Protein AF-A0A6L8TY56-F1 (afdb_monomer_lite)

Radius of gyration: 12.71 Å; chains: 1; bounding box: 34×25×31 Å

Structure (mmCIF, N/CA/C/O backbone):
data_AF-A0A6L8TY56-F1
#
_entry.id   AF-A0A6L8TY56-F1
#
loop_
_atom_site.group_PDB
_atom_site.id
_atom_site.type_symbol
_atom_site.label_atom_id
_atom_site.label_alt_id
_atom_site.label_comp_id
_atom_site.label_asym_id
_atom_site.label_entity_id
_atom_site.label_seq_id
_atom_site.pdbx_PDB_ins_code
_atom_site.Cartn_x
_atom_site.Cartn_y
_atom_site.Cartn_z
_atom_site.occupancy
_atom_site.B_iso_or_equiv
_atom_site.auth_seq_id
_atom_site.auth_comp_id
_atom_site.auth_asym_id
_atom_site.auth_atom_id
_atom_site.pdbx_PDB_model_num
ATOM 1 N N . ASN A 1 1 ? -8.175 6.890 1.609 1.00 63.84 1 ASN A N 1
ATOM 2 C CA . ASN A 1 1 ? -9.577 7.364 1.624 1.00 63.84 1 ASN A CA 1
ATOM 3 C C . ASN A 1 1 ? -10.434 6.162 1.334 1.00 63.84 1 ASN A C 1
ATOM 5 O O . ASN A 1 1 ? -10.248 5.582 0.275 1.00 63.84 1 ASN A O 1
ATOM 9 N N . PHE A 1 2 ? -11.306 5.784 2.257 1.00 78.81 2 PHE A N 1
ATOM 10 C CA . PHE A 1 2 ? -12.236 4.676 2.073 1.00 78.81 2 PHE A CA 1
ATOM 11 C C . PHE A 1 2 ? -13.632 5.273 2.000 1.00 78.81 2 PHE A C 1
ATOM 13 O O . PHE A 1 2 ? -14.118 5.821 2.983 1.00 78.81 2 PHE A O 1
ATOM 20 N N . VAL A 1 3 ? -14.243 5.257 0.820 1.00 81.75 3 VAL A N 1
ATOM 21 C CA . VAL A 1 3 ? -15.510 5.965 0.574 1.00 81.75 3 VAL A CA 1
ATOM 22 C C . VAL A 1 3 ? -16.646 5.194 1.227 1.00 81.75 3 VAL A C 1
ATOM 24 O O . VAL A 1 3 ? -16.747 3.993 1.003 1.00 81.75 3 VAL A O 1
ATOM 27 N N . GLU A 1 4 ? -17.455 5.831 2.067 1.00 78.12 4 GLU A N 1
ATOM 28 C CA . GLU A 1 4 ? -18.622 5.180 2.678 1.00 78.12 4 GLU A CA 1
ATOM 29 C C . GLU A 1 4 ? -19.588 4.656 1.601 1.00 78.12 4 GLU A C 1
ATOM 31 O O . GLU A 1 4 ? -19.805 5.313 0.585 1.00 78.12 4 GLU A O 1
ATOM 36 N N . GLY A 1 5 ? -20.133 3.452 1.804 1.00 82.19 5 GLY A N 1
ATOM 37 C CA . GLY A 1 5 ? -21.070 2.812 0.870 1.00 82.19 5 GLY A CA 1
ATOM 38 C C . GLY A 1 5 ? -20.444 2.018 -0.287 1.00 82.19 5 GLY A C 1
ATOM 39 O O . GLY A 1 5 ? -21.184 1.459 -1.087 1.00 82.19 5 GLY A O 1
ATOM 40 N N . LEU A 1 6 ? -19.111 1.944 -0.386 1.00 84.69 6 LEU A N 1
ATOM 41 C CA . LEU A 1 6 ? -18.418 1.053 -1.329 1.00 84.69 6 LEU A CA 1
ATOM 42 C C . LEU A 1 6 ? -17.839 -0.169 -0.610 1.00 84.69 6 LEU A C 1
ATOM 44 O O . LEU A 1 6 ? -17.065 -0.008 0.326 1.00 84.69 6 LEU A O 1
ATOM 48 N N . ASP A 1 7 ? -18.112 -1.379 -1.080 1.00 88.81 7 ASP A N 1
ATOM 49 C CA . ASP A 1 7 ? -17.542 -2.589 -0.462 1.00 88.81 7 ASP A CA 1
ATOM 50 C C . ASP A 1 7 ? -16.109 -2.863 -0.920 1.00 88.81 7 ASP A C 1
ATOM 52 O O . ASP A 1 7 ? -15.305 -3.425 -0.180 1.00 88.81 7 ASP A O 1
ATOM 56 N N . SER A 1 8 ? -15.757 -2.417 -2.123 1.00 90.19 8 SER A N 1
ATOM 57 C CA . SER A 1 8 ? -14.432 -2.619 -2.693 1.00 90.19 8 SER A CA 1
ATOM 58 C C . SER A 1 8 ? -14.076 -1.554 -3.720 1.00 90.19 8 SER A C 1
ATOM 60 O O . SER A 1 8 ? -14.943 -0.896 -4.299 1.00 90.19 8 SER A O 1
ATOM 62 N N . PHE A 1 9 ? -12.788 -1.441 -4.002 1.00 92.44 9 PHE A N 1
ATOM 63 C CA . PHE A 1 9 ? -12.215 -0.623 -5.060 1.00 92.44 9 PHE A CA 1
ATOM 64 C C . PHE A 1 9 ? -10.994 -1.340 -5.620 1.00 92.44 9 PHE A C 1
ATOM 66 O O . PHE A 1 9 ? -10.218 -1.894 -4.853 1.00 92.44 9 PHE A O 1
ATOM 73 N N . SER A 1 10 ? -10.783 -1.274 -6.930 1.00 91.31 10 SER A N 1
ATOM 74 C CA . SER A 1 10 ? -9.548 -1.741 -7.554 1.00 91.31 10 SER A CA 1
ATOM 75 C C . SER A 1 10 ? -9.128 -0.762 -8.640 1.00 91.31 10 SER A C 1
ATOM 77 O O . SER A 1 10 ? -9.950 -0.298 -9.435 1.00 91.31 10 SER A O 1
ATOM 79 N N . ALA A 1 11 ? -7.845 -0.420 -8.642 1.00 89.19 11 ALA A N 1
ATOM 80 C CA . ALA A 1 11 ? -7.204 0.388 -9.659 1.00 89.19 11 ALA A CA 1
ATOM 81 C C . ALA A 1 11 ? -5.880 -0.252 -10.071 1.00 89.19 11 ALA A C 1
ATOM 83 O O . ALA A 1 11 ? -5.100 -0.720 -9.243 1.00 89.19 11 ALA A O 1
ATOM 84 N N . GLY A 1 12 ? -5.623 -0.233 -11.375 1.00 89.94 12 GLY A N 1
ATOM 85 C CA . GLY A 1 12 ? -4.368 -0.665 -11.968 1.00 89.94 12 GLY A CA 1
ATOM 86 C C . GLY A 1 12 ? -3.787 0.440 -12.836 1.00 89.94 12 GLY A C 1
ATOM 87 O O . GLY A 1 12 ? -4.528 1.146 -13.520 1.00 89.94 12 GLY A O 1
ATOM 88 N N . HIS A 1 13 ? -2.468 0.579 -12.816 1.00 85.38 13 HIS A N 1
ATOM 89 C CA . HIS A 1 13 ? -1.738 1.452 -13.722 1.00 85.38 13 HIS A CA 1
ATOM 90 C C . HIS A 1 13 ? -0.600 0.676 -14.381 1.00 85.38 13 HIS A C 1
ATOM 92 O O . HIS A 1 13 ? 0.318 0.218 -13.702 1.00 85.38 13 HIS A O 1
ATOM 98 N N . ASP A 1 14 ? -0.661 0.536 -15.702 1.00 86.12 14 ASP A N 1
ATOM 99 C CA . ASP A 1 14 ? 0.402 -0.077 -16.491 1.00 86.12 14 ASP A CA 1
ATOM 100 C C . ASP A 1 14 ? 1.507 0.951 -16.745 1.00 86.12 14 ASP A C 1
ATOM 102 O O . ASP A 1 14 ? 1.366 1.871 -17.554 1.00 86.12 14 ASP A O 1
ATOM 106 N N . GLY A 1 15 ? 2.602 0.809 -16.001 1.00 80.12 15 GLY A N 1
ATOM 107 C CA . GLY A 1 15 ? 3.794 1.629 -16.146 1.00 80.12 15 GLY A CA 1
ATOM 108 C C . GLY A 1 15 ? 4.857 0.957 -17.020 1.00 80.12 15 GLY A C 1
ATOM 109 O O . GLY A 1 15 ? 4.771 -0.234 -17.326 1.00 80.12 15 GLY A O 1
ATOM 110 N N . PRO A 1 16 ? 5.933 1.684 -17.366 1.00 81.94 16 PRO A N 1
ATOM 111 C CA . PRO A 1 16 ? 7.036 1.146 -18.167 1.00 81.94 16 PRO A CA 1
ATOM 112 C C . PRO A 1 16 ? 7.766 -0.036 -17.505 1.00 81.94 16 PRO A C 1
ATOM 114 O O . PRO A 1 16 ? 8.434 -0.801 -18.194 1.00 81.94 16 PRO A O 1
ATOM 117 N N . TYR A 1 17 ? 7.641 -0.193 -16.184 1.00 83.00 17 TYR A N 1
ATOM 118 C CA . TYR A 1 17 ? 8.301 -1.249 -15.410 1.00 83.00 17 TYR A CA 1
ATOM 119 C C . TYR A 1 17 ? 7.369 -2.402 -15.017 1.00 83.00 17 TYR A C 1
ATOM 121 O O . TYR A 1 17 ? 7.821 -3.363 -14.404 1.00 83.00 17 TYR A O 1
ATOM 129 N N . GLY A 1 18 ? 6.085 -2.327 -15.374 1.00 85.81 18 GLY A N 1
ATOM 130 C CA . GLY A 1 18 ? 5.072 -3.315 -15.019 1.00 85.81 18 GLY A CA 1
ATOM 131 C C . GLY A 1 18 ? 3.806 -2.679 -14.454 1.00 85.81 18 GLY A C 1
ATOM 132 O O . GLY A 1 18 ? 3.667 -1.455 -14.388 1.00 85.81 18 GLY A O 1
ATOM 133 N N . LYS A 1 19 ? 2.872 -3.537 -14.047 1.00 86.50 19 LYS A N 1
ATOM 134 C CA . LYS A 1 19 ? 1.575 -3.126 -13.516 1.00 86.50 19 LYS A CA 1
ATOM 135 C C . LYS A 1 19 ? 1.694 -2.760 -12.041 1.00 86.50 19 LYS A C 1
ATOM 137 O O . LYS A 1 19 ? 2.190 -3.549 -11.245 1.00 86.50 19 LYS A O 1
ATOM 142 N N . ILE A 1 20 ? 1.201 -1.580 -11.689 1.00 90.75 20 ILE A N 1
ATOM 143 C CA . ILE A 1 20 ? 0.993 -1.155 -10.306 1.00 90.75 20 ILE A CA 1
ATOM 144 C C . ILE A 1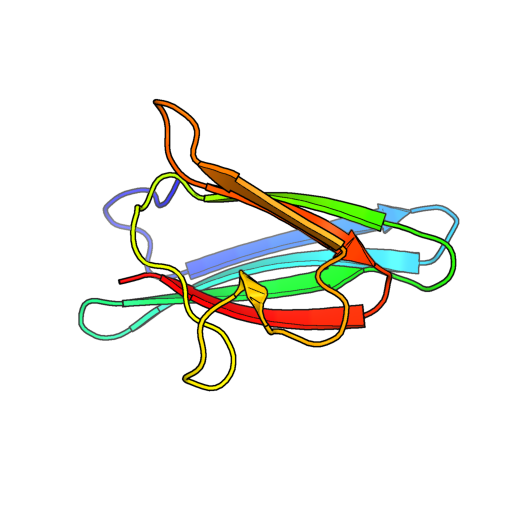 20 ? -0.470 -1.414 -9.968 1.00 90.75 20 ILE A C 1
ATOM 146 O O . ILE A 1 20 ? -1.353 -0.975 -10.708 1.00 90.75 20 ILE A O 1
ATOM 150 N N . VAL A 1 21 ? -0.732 -2.112 -8.867 1.00 92.62 21 VAL A N 1
ATOM 151 C CA . VAL A 1 21 ? -2.095 -2.398 -8.392 1.00 92.62 21 VAL A CA 1
ATOM 152 C C . VAL A 1 21 ? -2.328 -1.699 -7.063 1.00 92.62 21 VAL A C 1
ATOM 154 O O . VAL A 1 21 ? -1.441 -1.641 -6.215 1.00 92.62 21 VAL A O 1
ATOM 157 N N . SER A 1 22 ? -3.524 -1.146 -6.906 1.00 90.94 22 SER A N 1
ATOM 158 C CA . SER A 1 22 ? -4.010 -0.519 -5.688 1.00 90.94 22 SER A CA 1
ATOM 159 C C . SER A 1 22 ? -5.479 -0.871 -5.529 1.00 90.94 22 SER A C 1
ATOM 161 O O . SER A 1 22 ? -6.341 -0.345 -6.236 1.00 90.94 22 SER A O 1
ATOM 163 N N . GLU A 1 23 ? -5.771 -1.772 -4.605 1.00 93.31 23 GLU A N 1
ATOM 164 C CA . GLU A 1 23 ? -7.131 -2.232 -4.374 1.00 93.31 23 GLU A CA 1
ATOM 165 C C . GLU A 1 23 ? -7.421 -2.393 -2.894 1.00 93.31 23 GLU A C 1
ATOM 167 O O . GLU A 1 23 ? -6.523 -2.553 -2.071 1.00 93.31 23 GLU A O 1
ATOM 172 N N . TRP A 1 24 ? -8.691 -2.279 -2.540 1.00 93.56 24 TRP A N 1
ATOM 173 C CA . TRP A 1 24 ? -9.132 -2.513 -1.185 1.00 93.56 24 TRP A CA 1
ATOM 174 C C . TRP A 1 24 ? -10.523 -3.095 -1.130 1.00 93.56 24 TRP A C 1
ATOM 176 O O . TRP A 1 24 ? -11.359 -2.835 -1.993 1.00 93.56 24 TRP A O 1
ATOM 186 N N . GLN A 1 25 ? -10.768 -3.844 -0.069 1.00 92.56 25 GLN A N 1
ATOM 187 C CA . GLN A 1 25 ? -12.045 -4.456 0.225 1.00 92.56 25 GLN A CA 1
ATOM 188 C C . GLN A 1 25 ? -12.368 -4.274 1.704 1.00 92.56 25 GLN A C 1
ATOM 190 O O . GLN A 1 25 ? -11.506 -4.422 2.570 1.00 92.56 25 GLN A O 1
ATOM 195 N N . ARG A 1 26 ? -13.618 -3.923 1.991 1.00 90.19 26 ARG A N 1
ATOM 196 C CA . ARG A 1 26 ? -14.163 -3.886 3.345 1.00 90.19 26 ARG A CA 1
ATOM 197 C C . ARG A 1 26 ? -14.548 -5.296 3.781 1.00 90.19 26 ARG A C 1
ATOM 199 O O . ARG A 1 26 ? -15.286 -5.974 3.074 1.00 90.19 26 ARG A O 1
ATOM 206 N N . SER A 1 27 ? -14.104 -5.678 4.972 1.00 83.94 27 SER A N 1
ATOM 207 C CA . SER A 1 27 ? -14.458 -6.932 5.640 1.00 83.94 27 SER A CA 1
ATOM 208 C C . SER A 1 27 ? -14.754 -6.653 7.107 1.00 83.94 27 SER A C 1
ATOM 210 O O . SER A 1 27 ? -13.855 -6.249 7.837 1.00 83.94 27 SER A O 1
ATOM 212 N N . GLU A 1 28 ? -16.012 -6.844 7.518 1.00 76.44 28 GLU A N 1
ATOM 213 C CA . GLU A 1 28 ? -16.498 -6.854 8.914 1.00 76.44 28 GLU A CA 1
ATOM 214 C C . GLU A 1 28 ? -15.703 -5.974 9.907 1.00 76.44 28 GLU A C 1
ATOM 216 O O . GLU A 1 28 ? -15.103 -6.455 10.862 1.00 76.44 28 GLU A O 1
ATOM 221 N N . GLY A 1 29 ? -15.698 -4.656 9.676 1.00 82.56 29 GLY A N 1
ATOM 222 C CA . GLY A 1 29 ? -15.058 -3.674 10.568 1.00 82.56 29 GLY A CA 1
ATOM 223 C C . GLY A 1 29 ? -13.593 -3.348 10.255 1.00 82.56 29 GLY A C 1
ATOM 224 O O . GLY A 1 29 ? -13.027 -2.470 10.896 1.00 82.56 29 GLY A O 1
ATOM 225 N N . SER A 1 30 ? -13.007 -3.985 9.244 1.00 88.38 30 SER A N 1
ATOM 226 C CA . SER A 1 30 ? -11.646 -3.742 8.760 1.00 88.38 30 SER A CA 1
ATOM 227 C C . SER A 1 30 ? -11.614 -3.545 7.241 1.00 88.38 30 SER A C 1
ATOM 229 O O . SER A 1 30 ? -12.601 -3.772 6.530 1.00 88.38 30 SER A O 1
ATOM 231 N N . ILE A 1 31 ? -10.475 -3.089 6.729 1.00 90.69 31 ILE A N 1
ATOM 232 C CA . ILE A 1 31 ? -10.230 -2.922 5.299 1.00 90.69 31 ILE A CA 1
ATOM 233 C C . ILE A 1 31 ? -8.934 -3.619 4.928 1.00 90.69 31 ILE A C 1
ATOM 235 O O . ILE A 1 31 ? -7.867 -3.249 5.413 1.00 90.69 31 ILE A O 1
ATOM 239 N N . THR A 1 32 ? -9.021 -4.583 4.023 1.00 91.69 32 THR A N 1
ATOM 240 C CA . THR A 1 32 ? -7.851 -5.187 3.393 1.00 91.69 32 THR A CA 1
ATOM 241 C C . THR A 1 32 ? -7.455 -4.329 2.202 1.00 91.69 32 THR A C 1
ATOM 243 O O . THR A 1 32 ? -8.294 -4.029 1.359 1.00 91.69 32 THR A O 1
ATOM 246 N N . TYR A 1 33 ? -6.201 -3.896 2.150 1.00 92.12 33 TYR A N 1
ATOM 247 C CA . TYR A 1 33 ? -5.641 -3.050 1.105 1.00 92.12 33 TYR A CA 1
ATOM 248 C C . TYR A 1 33 ? -4.472 -3.778 0.447 1.00 92.12 33 TYR A C 1
ATOM 250 O O . TYR A 1 33 ? -3.438 -3.973 1.087 1.00 92.12 33 TYR A O 1
ATOM 258 N N . HIS A 1 34 ? -4.639 -4.160 -0.813 1.00 93.25 34 HIS A N 1
ATOM 259 C CA . HIS A 1 34 ? -3.634 -4.857 -1.599 1.00 93.25 34 HIS A CA 1
ATOM 260 C C . HIS A 1 34 ? -2.895 -3.879 -2.521 1.00 93.25 34 HIS A C 1
ATOM 262 O O . HIS A 1 34 ? -3.500 -3.038 -3.202 1.00 93.25 34 HIS A O 1
ATOM 268 N N . VAL A 1 35 ? -1.566 -3.980 -2.525 1.00 92.94 35 VAL A N 1
ATOM 269 C CA . VAL A 1 35 ? -0.673 -3.182 -3.369 1.00 92.94 35 VAL A CA 1
ATOM 270 C C . VAL A 1 35 ? 0.336 -4.087 -4.046 1.00 92.94 35 VAL A C 1
ATOM 272 O O . VAL A 1 35 ? 1.071 -4.797 -3.369 1.00 92.94 35 VAL A O 1
ATOM 275 N N . SER A 1 36 ? 0.438 -3.967 -5.366 1.00 93.31 36 SER A N 1
ATOM 276 C CA . SER A 1 36 ? 1.489 -4.613 -6.153 1.00 93.31 36 SER A CA 1
ATOM 277 C C . SER A 1 36 ? 2.390 -3.551 -6.772 1.00 93.31 36 SER A C 1
ATOM 279 O O . SER A 1 36 ? 1.906 -2.623 -7.432 1.00 93.31 36 SER A O 1
ATOM 281 N N . ILE A 1 37 ? 3.694 -3.657 -6.522 1.00 93.12 37 ILE A N 1
ATOM 282 C CA . ILE A 1 37 ? 4.721 -2.729 -7.003 1.00 93.12 37 ILE A CA 1
ATOM 283 C C . ILE A 1 37 ? 5.725 -3.532 -7.836 1.00 93.12 37 ILE A C 1
ATOM 285 O O . ILE A 1 37 ? 6.398 -4.412 -7.289 1.00 93.12 37 ILE A O 1
ATOM 289 N N . PRO A 1 38 ? 5.887 -3.230 -9.135 1.00 91.31 38 PRO A N 1
ATOM 290 C CA . PRO A 1 38 ? 6.778 -3.993 -9.994 1.00 91.31 38 PRO A CA 1
ATOM 291 C C . PRO A 1 38 ? 8.254 -3.806 -9.617 1.00 91.31 38 PRO A C 1
ATOM 293 O O . PRO A 1 38 ? 8.643 -2.834 -8.963 1.00 91.31 38 PRO A O 1
ATOM 296 N N . ALA A 1 39 ? 9.101 -4.732 -10.076 1.00 88.75 39 ALA A N 1
ATOM 297 C CA . ALA A 1 39 ? 10.549 -4.659 -9.889 1.00 88.75 39 ALA A CA 1
ATOM 298 C C . ALA A 1 39 ? 11.127 -3.315 -10.379 1.00 88.75 39 ALA A C 1
ATOM 300 O O . ALA A 1 39 ? 10.614 -2.696 -11.311 1.00 88.75 39 ALA A O 1
ATOM 301 N N . ASN A 1 40 ? 12.215 -2.863 -9.747 1.00 87.75 40 ASN A N 1
ATOM 302 C CA . ASN A 1 40 ? 12.854 -1.561 -10.002 1.00 87.75 40 ASN A CA 1
ATOM 303 C C . ASN A 1 40 ? 11.953 -0.332 -9.772 1.00 87.75 40 ASN A C 1
ATOM 305 O O . ASN A 1 40 ? 12.285 0.762 -10.224 1.00 87.75 40 ASN A O 1
ATOM 309 N N . SER A 1 41 ? 10.842 -0.494 -9.052 1.00 88.19 41 SER A N 1
ATOM 310 C CA . SER A 1 41 ? 9.948 0.597 -8.662 1.00 88.19 41 SER A CA 1
ATOM 311 C C . SER A 1 41 ? 9.796 0.676 -7.142 1.00 88.19 41 SER A C 1
ATOM 313 O O . SER A 1 41 ? 10.131 -0.255 -6.406 1.00 88.19 41 SER A O 1
ATOM 315 N N . SER A 1 42 ? 9.286 1.808 -6.667 1.00 90.25 42 SER A N 1
ATOM 316 C CA . SER A 1 42 ? 8.892 2.028 -5.276 1.00 90.25 42 SER A CA 1
ATOM 317 C C . SER A 1 42 ? 7.556 2.761 -5.230 1.00 90.25 42 SER A C 1
ATOM 319 O O . SER A 1 42 ? 7.142 3.383 -6.213 1.00 90.25 42 SER A O 1
ATOM 321 N N . ALA A 1 43 ? 6.868 2.686 -4.093 1.00 90.88 43 ALA A N 1
ATOM 322 C CA . ALA A 1 43 ? 5.623 3.413 -3.884 1.00 90.88 43 ALA A CA 1
ATOM 323 C C . ALA A 1 43 ? 5.599 4.107 -2.525 1.00 90.88 43 ALA A C 1
ATOM 325 O O . ALA A 1 43 ? 6.241 3.690 -1.562 1.00 90.88 43 ALA A O 1
ATOM 326 N N . THR A 1 44 ? 4.818 5.182 -2.449 1.00 92.69 44 THR A N 1
ATOM 327 C CA . THR A 1 44 ? 4.466 5.825 -1.183 1.00 92.69 44 THR A CA 1
ATOM 328 C C . THR A 1 44 ? 2.973 5.657 -0.953 1.00 92.69 44 THR A C 1
ATOM 330 O O . THR A 1 44 ? 2.155 6.245 -1.662 1.00 92.69 44 THR A O 1
ATOM 333 N N . LEU A 1 45 ? 2.624 4.850 0.041 1.00 90.38 45 LEU A N 1
ATOM 334 C CA . LEU A 1 45 ? 1.255 4.563 0.434 1.00 90.38 45 LEU A CA 1
ATOM 335 C C . LEU A 1 45 ? 0.804 5.534 1.530 1.00 90.38 45 LEU A C 1
ATOM 337 O O . LEU A 1 45 ? 1.476 5.704 2.546 1.00 90.38 45 LEU A O 1
ATOM 341 N N . TYR A 1 46 ? -0.356 6.159 1.330 1.00 90.69 46 TYR A N 1
ATOM 342 C CA . TYR A 1 46 ? -0.973 7.072 2.292 1.00 90.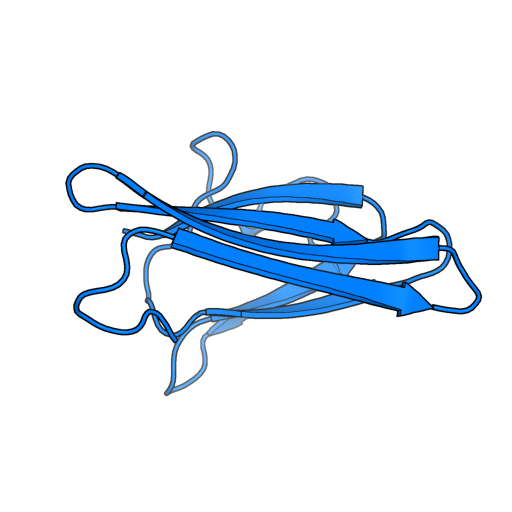69 46 TYR A CA 1
ATOM 343 C C . TYR A 1 46 ? -2.280 6.483 2.822 1.00 90.69 46 TYR A C 1
ATOM 345 O O . TYR A 1 46 ? -3.280 6.420 2.100 1.00 90.69 46 TYR A O 1
ATOM 353 N N . ILE A 1 47 ? -2.305 6.115 4.101 1.00 88.62 47 ILE A N 1
ATOM 354 C CA . ILE A 1 47 ? -3.494 5.580 4.770 1.00 88.62 47 ILE A CA 1
ATOM 355 C C . ILE A 1 47 ? -3.981 6.597 5.795 1.00 88.62 47 ILE A C 1
ATOM 357 O O . ILE A 1 47 ? -3.247 6.992 6.690 1.00 88.62 47 ILE A O 1
ATOM 361 N N . ARG A 1 48 ? -5.246 7.016 5.686 1.00 85.25 48 ARG A N 1
ATOM 362 C CA . ARG A 1 48 ? -5.862 7.998 6.599 1.00 85.25 48 ARG A CA 1
ATOM 363 C C . ARG A 1 48 ? -6.435 7.376 7.886 1.00 85.25 48 ARG A C 1
ATOM 365 O O . ARG A 1 48 ? -7.378 7.915 8.448 1.00 85.25 48 ARG A O 1
ATOM 372 N N . SER A 1 49 ? -5.896 6.236 8.313 1.00 77.94 49 SER A N 1
ATOM 373 C CA . SER A 1 49 ? -6.210 5.568 9.585 1.00 77.94 49 SER A CA 1
ATOM 374 C C . SER A 1 49 ? -4.934 5.442 10.417 1.00 77.94 49 SER A C 1
ATOM 376 O O . SER A 1 49 ? -3.827 5.451 9.872 1.00 77.94 49 SER A O 1
ATOM 378 N N . GLY A 1 50 ? -5.096 5.366 11.737 1.00 71.94 50 GLY A N 1
ATOM 379 C CA . GLY A 1 50 ? -3.997 5.237 12.689 1.00 71.94 50 GLY A CA 1
ATOM 380 C C . GLY A 1 50 ? -3.489 3.806 12.873 1.00 71.94 50 GLY A C 1
ATOM 381 O O . GLY A 1 50 ? -2.326 3.645 13.234 1.00 71.94 50 GLY A O 1
ATOM 382 N N . ASN A 1 51 ? -4.318 2.788 12.611 1.00 83.88 51 ASN A N 1
ATOM 383 C CA . ASN A 1 51 ? -3.971 1.385 12.848 1.00 83.88 51 ASN A CA 1
ATOM 384 C C . ASN A 1 51 ? -3.887 0.618 11.530 1.00 83.88 51 ASN A C 1
ATOM 386 O O . ASN A 1 51 ? -4.898 0.327 10.893 1.00 83.88 51 ASN A O 1
ATOM 390 N N . VAL A 1 52 ? -2.659 0.296 11.129 1.00 89.38 52 VAL A N 1
ATOM 391 C CA . VAL A 1 52 ? -2.371 -0.494 9.932 1.00 89.38 52 VAL A CA 1
ATOM 392 C C . VAL A 1 52 ? -1.427 -1.618 10.317 1.00 89.38 52 VAL A C 1
ATOM 394 O O . VAL A 1 52 ? -0.349 -1.370 10.858 1.00 89.38 52 VAL A O 1
ATOM 397 N N . THR A 1 53 ? -1.832 -2.843 10.022 1.00 90.19 53 THR A N 1
ATOM 398 C CA . THR A 1 53 ? -1.028 -4.049 10.212 1.00 90.19 53 THR A CA 1
ATOM 399 C C . THR A 1 53 ? -0.816 -4.747 8.877 1.00 90.19 53 THR A C 1
ATOM 401 O O . THR A 1 53 ? -1.508 -4.483 7.894 1.00 90.19 53 THR A O 1
ATOM 404 N N . THR A 1 54 ? 0.161 -5.638 8.814 1.00 87.88 54 THR A N 1
ATOM 405 C CA . THR A 1 54 ? 0.397 -6.505 7.656 1.00 87.88 54 THR A CA 1
ATOM 406 C C . THR A 1 54 ? 0.849 -7.865 8.153 1.00 87.88 54 THR A C 1
ATOM 408 O O . THR A 1 54 ? 1.637 -7.952 9.091 1.00 87.88 54 THR A O 1
ATOM 411 N N . ALA A 1 55 ? 0.253 -8.928 7.610 1.00 83.56 55 ALA A N 1
ATOM 412 C CA . ALA A 1 55 ? 0.429 -10.299 8.099 1.00 83.56 55 ALA A CA 1
ATOM 413 C C . ALA A 1 55 ? 0.239 -10.469 9.631 1.00 83.56 55 ALA A C 1
ATOM 415 O O . ALA A 1 55 ? 0.826 -11.355 10.242 1.00 83.56 55 ALA A O 1
ATOM 416 N N . GLY A 1 56 ? -0.578 -9.615 10.262 1.00 81.44 56 GLY A N 1
ATOM 417 C CA . GLY A 1 56 ? -0.797 -9.611 11.715 1.00 81.44 56 GLY A CA 1
ATOM 418 C C . GLY A 1 56 ? 0.269 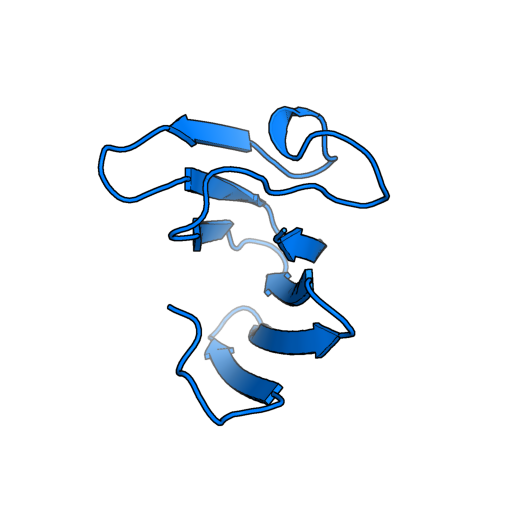-8.879 12.544 1.00 81.44 56 GLY A C 1
ATOM 419 O O . GLY A 1 56 ? 0.113 -8.780 13.759 1.00 81.44 56 GLY A O 1
ATOM 420 N N . GLU A 1 57 ? 1.309 -8.321 11.920 1.00 86.00 57 GLU A N 1
ATOM 421 C CA . GLU A 1 57 ? 2.351 -7.526 12.580 1.00 86.00 57 GLU A CA 1
ATOM 422 C C . GLU A 1 57 ? 2.232 -6.025 12.261 1.00 86.00 57 GLU A C 1
ATOM 424 O O . GLU A 1 57 ? 1.499 -5.603 11.363 1.00 86.00 57 GLU A O 1
ATOM 429 N N . ASP A 1 58 ? 2.958 -5.196 13.017 1.00 87.88 58 ASP A N 1
ATOM 430 C CA . ASP A 1 58 ? 3.073 -3.761 12.741 1.00 87.88 58 ASP A CA 1
ATOM 431 C C . ASP A 1 58 ? 3.731 -3.538 11.372 1.00 87.88 58 ASP A C 1
ATOM 433 O O . ASP A 1 58 ? 4.787 -4.104 11.073 1.00 87.88 58 ASP A O 1
ATOM 437 N N . VAL A 1 59 ? 3.131 -2.669 10.556 1.00 89.94 59 VAL A N 1
ATOM 438 C CA . VAL A 1 59 ? 3.640 -2.329 9.224 1.00 89.94 59 VAL A CA 1
ATOM 439 C C . VAL A 1 59 ? 5.090 -1.835 9.236 1.00 89.94 59 VAL A C 1
ATOM 441 O O . VAL A 1 59 ? 5.821 -2.073 8.282 1.00 89.94 59 VAL A O 1
ATOM 444 N N . ALA A 1 60 ? 5.563 -1.223 10.322 1.00 87.12 60 ALA A N 1
ATOM 445 C CA . ALA A 1 60 ? 6.952 -0.784 10.445 1.00 87.12 60 ALA A CA 1
ATOM 446 C C . ALA A 1 60 ? 7.976 -1.932 10.446 1.00 87.12 60 ALA A C 1
ATOM 448 O O . ALA A 1 60 ? 9.162 -1.685 10.228 1.00 87.12 60 ALA A O 1
ATOM 449 N N . ARG A 1 61 ? 7.544 -3.171 10.704 1.00 86.81 61 ARG A N 1
ATOM 450 C CA . ARG A 1 61 ? 8.405 -4.364 10.732 1.00 86.81 61 ARG A CA 1
ATOM 451 C C . ARG A 1 61 ? 8.290 -5.221 9.475 1.00 86.81 61 ARG A C 1
ATOM 453 O O . ARG A 1 61 ? 9.017 -6.205 9.353 1.00 86.81 61 ARG A O 1
ATOM 460 N N . ALA A 1 62 ? 7.400 -4.861 8.554 1.00 87.88 62 ALA A N 1
ATOM 461 C CA . ALA A 1 62 ? 7.136 -5.677 7.386 1.00 87.88 62 ALA A CA 1
ATOM 462 C C . ALA A 1 62 ? 8.347 -5.722 6.438 1.00 87.88 62 ALA A C 1
ATOM 464 O O . ALA A 1 62 ? 8.970 -4.685 6.175 1.00 87.88 62 ALA A O 1
ATOM 465 N N . PRO A 1 63 ? 8.661 -6.890 5.857 1.00 86.50 63 PRO A N 1
ATOM 466 C CA . PRO A 1 63 ? 9.632 -6.979 4.775 1.00 86.50 63 PRO A CA 1
ATOM 467 C C . PRO A 1 63 ? 9.231 -6.050 3.624 1.00 86.50 63 PRO A C 1
ATOM 469 O O . PRO A 1 63 ? 8.082 -6.058 3.207 1.00 86.50 63 PRO A O 1
ATOM 472 N N . GLY A 1 64 ? 10.167 -5.248 3.112 1.00 88.12 64 GLY A N 1
ATOM 473 C CA . GLY A 1 64 ? 9.912 -4.334 1.988 1.00 88.12 64 GLY A CA 1
ATOM 474 C C . GLY A 1 64 ? 9.397 -2.941 2.375 1.00 88.12 64 GLY A C 1
ATOM 475 O O . GLY A 1 64 ? 9.393 -2.047 1.527 1.00 88.12 64 GLY A O 1
ATOM 476 N N . VAL A 1 65 ? 9.066 -2.709 3.650 1.00 91.88 65 VAL A N 1
ATOM 477 C CA . VAL A 1 65 ? 8.791 -1.366 4.180 1.00 91.88 65 VAL A CA 1
ATOM 478 C C . VAL A 1 65 ? 10.108 -0.658 4.492 1.00 91.88 65 VAL A C 1
ATOM 480 O O . VAL A 1 65 ? 10.910 -1.123 5.297 1.00 91.88 65 VAL A O 1
ATOM 483 N N . GLU A 1 66 ? 10.346 0.486 3.851 1.00 93.06 66 GLU A N 1
ATOM 484 C CA . GLU A 1 66 ? 11.554 1.292 4.076 1.00 93.06 66 GLU A CA 1
ATOM 485 C C . GLU A 1 66 ? 11.369 2.327 5.178 1.00 93.06 66 GLU A C 1
ATOM 487 O O . GLU A 1 66 ? 12.302 2.634 5.921 1.00 93.06 66 GLU A O 1
ATOM 492 N N . LYS A 1 67 ? 10.174 2.919 5.254 1.00 92.31 67 LYS A N 1
ATOM 493 C CA . LYS A 1 67 ? 9.885 4.002 6.192 1.00 92.31 67 LYS A CA 1
ATOM 494 C C . LYS A 1 67 ? 8.402 4.049 6.519 1.00 92.31 67 LYS A C 1
ATOM 496 O O . LYS A 1 67 ? 7.572 3.945 5.622 1.00 92.31 67 LYS A O 1
ATOM 501 N N . VAL A 1 68 ? 8.083 4.291 7.787 1.00 91.56 68 VAL A N 1
ATOM 502 C CA . VAL A 1 68 ? 6.727 4.606 8.246 1.00 91.56 68 VAL A CA 1
ATOM 503 C C . VAL A 1 68 ? 6.767 5.939 8.976 1.00 91.56 68 VAL A C 1
ATOM 505 O O . VAL A 1 68 ? 7.527 6.120 9.925 1.00 91.56 68 VAL A O 1
ATOM 508 N N . GLU A 1 69 ? 5.959 6.886 8.519 1.00 91.62 69 GLU A N 1
ATOM 509 C CA . GLU A 1 69 ? 5.855 8.228 9.080 1.00 91.62 69 GLU A CA 1
ATOM 510 C C . GLU A 1 69 ? 4.412 8.467 9.536 1.00 91.62 69 GLU A C 1
ATOM 512 O O . GLU A 1 69 ? 3.469 8.353 8.748 1.00 91.62 69 GLU A O 1
ATOM 517 N N . LYS A 1 70 ? 4.232 8.822 10.811 1.00 88.69 70 LYS A N 1
ATOM 518 C CA . LYS A 1 70 ? 2.954 9.338 11.312 1.00 88.69 70 LYS A CA 1
ATOM 519 C C . LYS A 1 70 ? 2.826 10.796 10.885 1.00 88.69 70 LYS A C 1
ATOM 521 O O . LYS A 1 70 ? 3.706 11.605 11.155 1.00 88.69 70 LYS A O 1
ATOM 526 N N . THR A 1 71 ? 1.735 11.113 10.208 1.00 87.12 71 THR A N 1
ATOM 527 C CA . THR A 1 71 ? 1.374 12.463 9.770 1.00 87.12 71 THR A CA 1
ATOM 528 C C . THR A 1 71 ? 0.066 12.868 10.439 1.00 87.12 71 THR A C 1
ATOM 530 O O . THR A 1 71 ? -0.707 12.006 10.858 1.00 87.12 71 THR A O 1
ATOM 533 N N . ASP A 1 72 ? -0.249 14.162 10.450 1.00 84.31 72 ASP A N 1
ATOM 534 C CA . ASP A 1 72 ? -1.511 14.675 11.015 1.00 84.31 72 ASP A CA 1
ATOM 535 C C . ASP A 1 72 ? -2.766 14.087 10.339 1.00 84.31 72 ASP A C 1
ATOM 537 O O . ASP A 1 72 ? -3.873 14.184 10.860 1.00 84.31 72 ASP A O 1
ATOM 541 N N . LYS A 1 73 ? -2.605 13.482 9.153 1.00 80.94 73 LYS A N 1
ATOM 542 C CA . LYS A 1 73 ? -3.681 12.917 8.327 1.00 80.94 73 LYS A CA 1
ATOM 543 C C . LYS A 1 73 ? -3.696 11.384 8.304 1.00 80.94 73 LYS A C 1
ATOM 545 O O . LYS A 1 73 ? -4.505 10.828 7.564 1.00 80.94 73 LYS A O 1
ATOM 550 N N . GLY A 1 74 ? -2.811 10.715 9.050 1.00 87.69 74 GLY A N 1
ATOM 551 C CA . GLY A 1 74 ? -2.661 9.254 9.079 1.00 87.69 74 GLY A CA 1
ATOM 552 C C . GLY A 1 74 ? -1.222 8.787 8.838 1.00 87.69 74 GLY A C 1
ATOM 553 O O . GLY A 1 74 ? -0.269 9.502 9.145 1.00 87.69 74 GLY A O 1
ATOM 554 N N . LEU A 1 75 ? -1.046 7.594 8.278 1.00 90.25 75 LEU A N 1
ATOM 555 C CA . LEU A 1 75 ? 0.256 6.983 8.015 1.00 90.25 75 LEU A CA 1
ATOM 556 C C . LEU A 1 75 ? 0.722 7.209 6.575 1.00 90.25 75 LEU A C 1
ATOM 558 O O 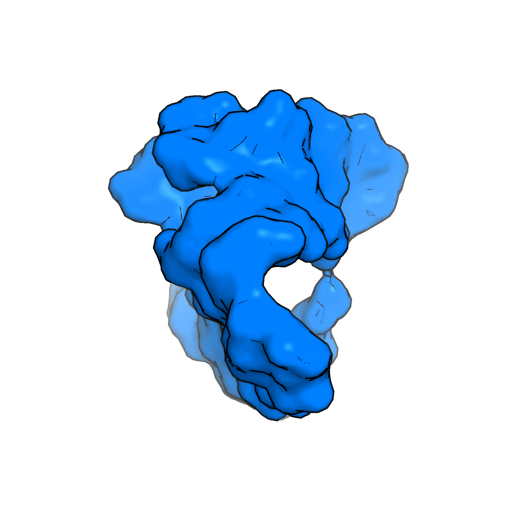. LEU A 1 75 ? -0.043 7.051 5.621 1.00 90.25 75 LEU A O 1
ATOM 562 N N . LYS A 1 76 ? 2.007 7.529 6.429 1.00 92.19 76 LYS A N 1
ATOM 563 C CA . LYS A 1 76 ? 2.737 7.523 5.161 1.00 92.19 76 LYS A CA 1
ATOM 564 C C . LYS A 1 76 ? 3.780 6.411 5.211 1.00 92.19 76 LYS A C 1
ATOM 566 O O . LYS A 1 76 ? 4.646 6.422 6.082 1.00 92.19 76 LYS A O 1
ATOM 571 N N . ILE A 1 77 ? 3.691 5.465 4.286 1.00 92.50 77 ILE A N 1
ATOM 572 C CA . ILE A 1 77 ? 4.516 4.258 4.251 1.00 92.50 77 ILE A CA 1
ATOM 573 C C . ILE A 1 77 ? 5.274 4.228 2.924 1.00 92.50 77 ILE A C 1
ATOM 575 O O . ILE A 1 77 ? 4.661 4.305 1.861 1.00 92.50 77 ILE A O 1
ATOM 579 N N . THR A 1 78 ? 6.597 4.119 2.975 1.00 94.69 78 THR A N 1
ATOM 580 C CA . THR A 1 78 ? 7.448 3.935 1.793 1.00 94.69 78 THR A CA 1
ATOM 581 C C . THR A 1 78 ? 7.719 2.450 1.596 1.00 94.69 78 THR A C 1
ATOM 583 O O . THR A 1 78 ? 8.209 1.789 2.513 1.00 94.69 78 THR A O 1
ATOM 586 N N . LEU A 1 79 ? 7.40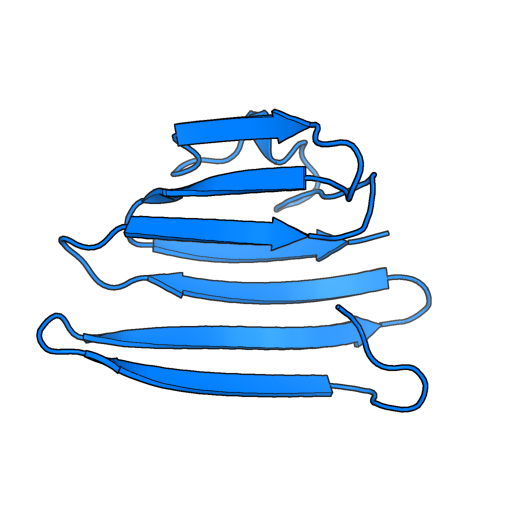8 1.941 0.405 1.00 94.00 79 LEU A N 1
ATOM 587 C CA . LEU A 1 79 ? 7.468 0.527 0.043 1.00 94.00 79 LEU A CA 1
ATOM 588 C C . LEU A 1 79 ? 8.420 0.305 -1.135 1.00 94.00 79 LEU A C 1
ATOM 590 O O . LEU A 1 79 ? 8.419 1.077 -2.101 1.00 94.00 79 LEU A O 1
ATOM 594 N N . LYS A 1 80 ? 9.184 -0.786 -1.075 1.00 94.56 80 LYS A N 1
ATOM 595 C CA . LYS A 1 80 ? 9.938 -1.323 -2.217 1.00 94.56 80 LYS A CA 1
ATOM 596 C C . LYS A 1 80 ? 9.025 -2.107 -3.158 1.00 94.56 80 LYS A C 1
ATOM 598 O O . LYS A 1 80 ? 7.884 -2.401 -2.819 1.00 94.56 80 LYS A O 1
ATOM 603 N N . ALA A 1 81 ? 9.560 -2.504 -4.309 1.00 93.50 81 ALA A N 1
ATOM 604 C CA . ALA A 1 81 ? 8.953 -3.516 -5.166 1.00 93.50 81 ALA A CA 1
ATOM 605 C C . ALA A 1 81 ? 8.529 -4.762 -4.370 1.00 93.50 81 ALA A C 1
ATOM 607 O O . ALA A 1 81 ? 9.264 -5.215 -3.488 1.00 93.50 81 ALA A O 1
ATOM 608 N N . GLY A 1 82 ? 7.359 -5.298 -4.695 1.00 92.00 82 GLY A N 1
ATOM 609 C CA . GLY A 1 82 ? 6.747 -6.425 -4.005 1.00 92.00 82 GLY A CA 1
ATOM 610 C C . GLY A 1 82 ? 5.228 -6.319 -3.962 1.00 92.00 82 GLY A C 1
ATOM 611 O O . GLY A 1 82 ? 4.643 -5.312 -4.370 1.00 92.00 82 GLY A O 1
ATOM 612 N N . ASP A 1 83 ? 4.623 -7.371 -3.435 1.00 92.94 83 ASP A N 1
ATOM 613 C CA . ASP A 1 83 ? 3.192 -7.486 -3.203 1.00 92.94 83 ASP A CA 1
ATOM 614 C C . ASP A 1 83 ? 2.925 -7.413 -1.703 1.00 92.94 83 ASP A C 1
ATOM 616 O O . ASP A 1 83 ? 3.600 -8.070 -0.904 1.00 92.94 83 ASP A O 1
ATOM 620 N N . TYR A 1 84 ? 1.961 -6.582 -1.323 1.00 92.38 84 TYR A N 1
ATOM 621 C CA . TYR A 1 84 ? 1.683 -6.265 0.068 1.00 92.38 84 TYR A CA 1
ATOM 622 C C . TYR A 1 84 ? 0.189 -6.276 0.337 1.00 92.38 84 TYR A C 1
ATOM 624 O O . TYR A 1 84 ? -0.571 -5.594 -0.349 1.00 92.38 84 TYR A O 1
ATOM 632 N N . ASP A 1 85 ? -0.193 -6.960 1.411 1.00 92.44 85 ASP A N 1
ATOM 633 C CA . ASP A 1 85 ? -1.539 -6.919 1.966 1.00 92.44 85 ASP A CA 1
ATOM 634 C C . ASP A 1 85 ? -1.510 -6.215 3.322 1.00 92.44 85 ASP A C 1
ATOM 636 O O . ASP A 1 85 ? -0.879 -6.667 4.288 1.00 92.44 85 ASP A O 1
ATOM 640 N N . PHE A 1 86 ? -2.199 -5.081 3.396 1.00 91.88 86 PHE A N 1
ATOM 641 C CA . PHE A 1 86 ? -2.370 -4.313 4.621 1.00 91.88 86 PHE A CA 1
ATOM 642 C C . PHE A 1 86 ? -3.778 -4.503 5.162 1.00 91.88 86 PHE A C 1
ATOM 644 O O . PHE A 1 86 ? -4.748 -4.498 4.413 1.00 91.88 86 PHE A O 1
ATOM 651 N N . THR A 1 87 ? -3.904 -4.623 6.475 1.00 91.50 87 THR A N 1
ATOM 652 C CA . THR A 1 87 ? -5.187 -4.569 7.172 1.00 91.50 87 THR A CA 1
ATOM 653 C C . THR A 1 87 ? -5.279 -3.246 7.905 1.00 91.50 87 THR A C 1
ATOM 655 O O . THR A 1 87 ? -4.429 -2.911 8.730 1.00 91.50 87 THR A O 1
ATOM 658 N N . VAL A 1 88 ? -6.310 -2.479 7.586 1.00 90.06 88 VAL A N 1
ATOM 659 C CA . VAL A 1 88 ? -6.619 -1.204 8.220 1.00 90.06 88 VAL A CA 1
ATOM 660 C C . VAL A 1 88 ? -7.818 -1.409 9.132 1.00 90.06 88 VAL A C 1
ATOM 662 O O . VAL A 1 88 ? -8.871 -1.837 8.661 1.00 90.06 88 VAL A O 1
ATOM 665 N N . ASN A 1 89 ? -7.647 -1.104 10.417 1.00 82.88 89 ASN A N 1
ATOM 666 C CA . ASN A 1 89 ? -8.708 -1.155 11.428 1.00 82.88 89 ASN A CA 1
ATOM 667 C C . ASN A 1 89 ? -9.076 0.253 11.912 1.00 82.88 89 ASN A C 1
ATOM 669 O O . ASN A 1 89 ? -8.285 1.204 11.664 1.00 82.88 89 ASN A O 1
#

Secondary structure (DSSP, 8-state):
---TT-SEEEEEEEETTEEEEEEEEEETTEEEEEEEEEEEEEEEEEESSS-EEETTEEGGGSTTEEEEEEETTEEEEEEEEEEEEEEE-

Foldseek 3Di:
DDDPPDQKDWDWDQDPQGIWIWMWGDDDPKIKIKTAAGAPDKDKDDDQAADKAFPNHGPCPDPQWPDWDQDPRYIITIGHGDMTIMMGD

Sequence (89 aa):
NFVEGLDSFSAGHDGPYGKIVSEWQRSEGSITYHVSIPANSSATLYIRSGNVTTAGEDVARAPGVE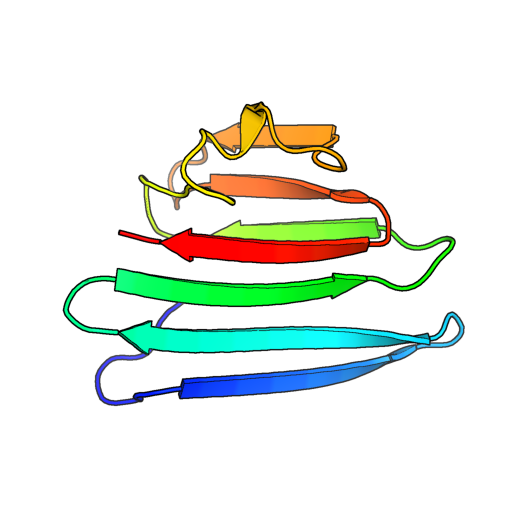KVEKTDKGLKITLKAGDYDFTVN

pLDDT: mean 88.1, std 5.29, range [63.84, 94.69]